Protein AF-A0A947XLL6-F1 (afdb_monomer)

Mean predicted aligned error: 9.4 Å

Secondary structure (DSSP, 8-state):
--TTHHHHHHHHHHHHHHHHHHHHHH-SSHHHHHHHHHHHHHHHHHHHHTTSS-HHHHHHHHHHHHHHHHHHHHHHHTTPPPSSHHHHHHHHHHHHHHHHTT-

pLDDT: mean 80.97, std 14.34, range [42.78, 95.44]

Solvent-accessible surface area (backbone atoms only — not comparable to full-atom values): 5557 Å² total; per-residue (Å²): 130,84,78,56,59,69,56,49,52,51,49,53,48,55,51,51,43,52,47,29,42,48,49,13,42,57,44,90,47,65,71,50,19,51,53,25,35,52,51,39,43,50,53,43,51,52,34,42,77,68,66,74,41,51,71,71,53,42,53,53,54,45,51,50,36,51,50,36,32,52,55,34,47,53,30,55,76,69,68,46,59,42,92,43,74,66,43,42,48,57,47,53,52,53,53,54,54,56,57,63,78,75,110

Foldseek 3Di:
DDPVVLVVVVVVLVVLLVVLLVQLLQPLDLVSVVVSLVVSLVSLVVCVVVVSDDPVVSVVSNVSSVVSNVVNVVCNVVVHFRPDPVSNVVVVVVVVVVVVVVD

Sequence (103 aa):
MSTNHPTIAMQCFMQGLANEIKDCRTASYDFAVEASVYNAIGQTVAALNLEAITGQQYDRLTAMAMNAASLRREELLLKHPAHSRAALQSYQQRQAAKKQVTA

Radius of gyration: 18.2 Å; Cα contacts (8 Å, |Δi|>4): 77; chains: 1; bounding box: 39×25×64 Å

Structure (mmCIF, N/CA/C/O backbone):
data_AF-A0A947XLL6-F1
#
_entry.id   AF-A0A947XLL6-F1
#
loop_
_atom_site.group_PDB
_atom_site.id
_atom_site.type_symbol
_atom_site.label_atom_id
_atom_site.label_alt_id
_atom_site.label_comp_id
_atom_site.label_asym_id
_atom_site.label_entity_id
_atom_site.label_seq_id
_atom_site.pdbx_PDB_ins_code
_atom_site.Cartn_x
_atom_site.Cartn_y
_atom_site.Cartn_z
_atom_site.occupancy
_atom_site.B_iso_or_equiv
_atom_site.auth_seq_id
_atom_site.auth_comp_id
_atom_site.auth_asym_id
_atom_site.auth_atom_id
_atom_site.pdbx_PDB_model_num
ATOM 1 N N . MET A 1 1 ? -12.090 17.787 28.184 1.00 42.78 1 MET A N 1
ATOM 2 C CA . MET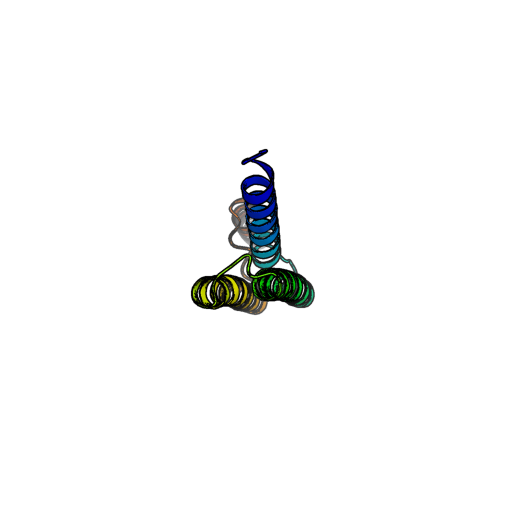 A 1 1 ? -11.567 16.503 27.668 1.00 42.78 1 MET A CA 1
ATOM 3 C C . MET A 1 1 ? -11.027 16.743 26.266 1.00 42.78 1 MET A C 1
ATOM 5 O O . MET A 1 1 ? -11.717 17.380 25.484 1.00 42.78 1 MET A O 1
ATOM 9 N N . SER A 1 2 ? -9.779 16.347 25.995 1.00 46.41 2 SER A N 1
ATOM 10 C CA . SER A 1 2 ? -9.063 16.615 24.736 1.00 46.41 2 SER A CA 1
ATOM 11 C C . SER A 1 2 ? -9.700 15.842 23.574 1.00 46.41 2 SER A C 1
ATOM 13 O O . SER A 1 2 ? -9.450 14.655 23.396 1.00 46.41 2 SER A O 1
ATOM 15 N N . THR A 1 3 ? -10.533 16.516 22.784 1.00 54.03 3 THR A N 1
ATOM 16 C CA . THR A 1 3 ? -11.199 15.986 21.578 1.00 54.03 3 THR A CA 1
ATOM 17 C C . THR A 1 3 ? -10.248 15.771 20.394 1.00 54.03 3 THR A C 1
ATOM 19 O O . THR A 1 3 ? -10.676 15.324 19.336 1.00 54.03 3 THR A O 1
ATOM 22 N N . ASN A 1 4 ? -8.955 16.075 20.548 1.00 59.62 4 ASN A N 1
ATOM 23 C CA . ASN A 1 4 ? -8.005 16.089 19.435 1.00 59.62 4 ASN A CA 1
ATOM 24 C C . ASN A 1 4 ? -7.249 14.766 19.260 1.00 59.62 4 ASN A C 1
ATOM 26 O O . ASN A 1 4 ? -6.862 14.436 18.145 1.00 59.62 4 ASN A O 1
ATOM 30 N N . HIS A 1 5 ? -7.040 13.984 20.322 1.00 60.25 5 HIS A N 1
ATOM 31 C CA . HIS A 1 5 ? -6.181 12.794 20.243 1.00 60.25 5 HIS A CA 1
ATOM 32 C C . HIS A 1 5 ? -6.722 11.657 19.356 1.00 60.25 5 HIS A C 1
ATOM 34 O O . HIS A 1 5 ? -5.933 11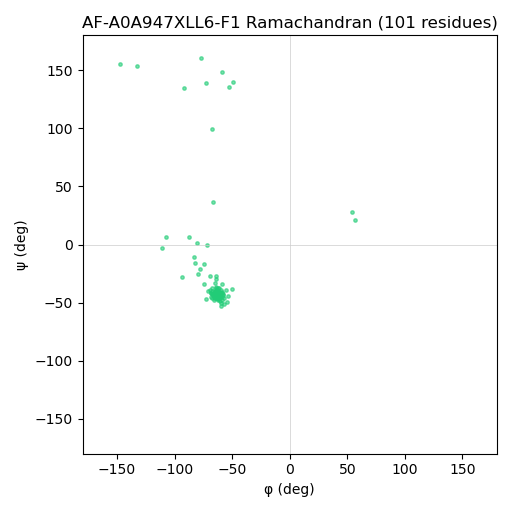.137 18.567 1.00 60.25 5 HIS A O 1
ATOM 40 N N . PRO A 1 6 ? -8.024 11.298 19.390 1.00 67.50 6 PRO A N 1
ATOM 41 C CA . PRO A 1 6 ? -8.563 10.257 18.508 1.00 67.50 6 PRO A CA 1
ATOM 42 C C . PRO A 1 6 ? -8.492 10.659 17.029 1.00 67.50 6 PRO A C 1
ATOM 44 O O . PRO A 1 6 ? -8.113 9.863 16.173 1.00 67.50 6 PRO A O 1
ATOM 47 N N . THR A 1 7 ? -8.781 11.929 16.735 1.00 73.62 7 THR A N 1
ATOM 48 C CA . THR A 1 7 ? -8.726 12.493 15.380 1.00 73.62 7 THR A CA 1
ATOM 49 C C . THR A 1 7 ? -7.300 12.513 14.831 1.00 73.62 7 THR A C 1
ATOM 51 O O . THR A 1 7 ? -7.084 12.148 13.677 1.00 73.62 7 THR A O 1
ATOM 54 N N . ILE A 1 8 ? -6.318 12.888 15.660 1.00 75.56 8 ILE A N 1
ATOM 55 C CA . ILE A 1 8 ? -4.897 12.882 15.284 1.00 75.56 8 ILE A CA 1
ATOM 56 C C . ILE A 1 8 ? -4.419 11.451 15.015 1.00 75.56 8 ILE A C 1
ATOM 58 O O . ILE A 1 8 ? -3.790 11.209 13.990 1.00 75.56 8 ILE A O 1
ATOM 62 N N . ALA A 1 9 ? -4.753 10.490 15.883 1.00 75.81 9 ALA A N 1
ATOM 63 C CA . ALA A 1 9 ? -4.368 9.091 15.692 1.00 75.81 9 ALA A CA 1
ATOM 64 C C . ALA A 1 9 ? -4.940 8.512 14.387 1.00 75.81 9 ALA A C 1
ATOM 66 O O . ALA A 1 9 ? -4.214 7.877 13.621 1.00 75.81 9 ALA A O 1
ATOM 67 N N . MET A 1 10 ? -6.210 8.804 14.087 1.00 79.81 10 MET A N 1
ATOM 68 C CA . MET A 1 10 ? -6.847 8.393 12.835 1.00 79.81 10 MET A CA 1
ATOM 69 C C . MET A 1 10 ? -6.199 9.052 11.610 1.00 79.81 10 MET A C 1
ATOM 71 O O . MET A 1 10 ? -5.970 8.389 10.600 1.00 79.81 10 MET A O 1
ATOM 75 N N . GLN A 1 11 ? -5.849 10.340 11.683 1.00 83.88 11 GLN A N 1
ATOM 76 C CA . GLN A 1 11 ? -5.112 11.013 10.608 1.00 83.88 11 GLN A CA 1
ATOM 77 C C . GLN A 1 11 ? -3.728 10.398 10.384 1.00 83.88 11 GLN A C 1
ATOM 79 O O . GLN A 1 11 ? -3.354 10.160 9.237 1.00 83.88 11 GLN A O 1
ATOM 84 N N . CYS A 1 12 ? -2.983 10.099 11.451 1.00 85.06 12 CYS A N 1
ATOM 85 C CA . CYS A 1 12 ? -1.686 9.432 11.353 1.00 85.06 12 CYS A CA 1
ATOM 86 C C . CYS A 1 12 ? -1.810 8.041 10.719 1.00 85.06 12 CYS A C 1
ATOM 88 O O . CYS A 1 12 ? -1.010 7.707 9.848 1.00 85.06 12 CYS A O 1
ATOM 90 N N . PHE A 1 13 ? -2.832 7.266 11.095 1.00 86.69 13 PHE A N 1
ATOM 91 C CA . PHE A 1 13 ? -3.141 5.979 10.468 1.00 86.69 13 PHE A CA 1
ATOM 92 C C . PHE A 1 13 ? -3.428 6.131 8.969 1.00 86.69 13 PHE A C 1
ATOM 94 O O . PHE A 1 13 ? -2.770 5.493 8.150 1.00 86.69 13 PHE A O 1
ATOM 101 N N . MET A 1 14 ? -4.354 7.018 8.593 1.00 87.62 14 MET A N 1
ATOM 102 C CA . MET A 1 14 ? -4.716 7.232 7.188 1.00 87.62 14 MET A CA 1
ATOM 103 C C . MET A 1 14 ? -3.524 7.717 6.355 1.00 87.62 14 MET A C 1
ATOM 105 O O . MET A 1 14 ? -3.361 7.298 5.210 1.00 87.62 14 MET A O 1
ATOM 109 N N . GLN A 1 15 ? -2.667 8.569 6.925 1.00 90.25 15 GLN A N 1
ATOM 110 C CA . GLN A 1 15 ? -1.449 9.035 6.266 1.00 90.25 15 GLN A CA 1
ATOM 111 C C . GLN A 1 15 ? -0.415 7.913 6.105 1.00 90.25 15 GLN A C 1
ATOM 113 O O . GLN A 1 15 ? 0.204 7.809 5.046 1.00 90.25 15 GLN A O 1
ATOM 118 N N . GLY A 1 16 ? -0.232 7.076 7.129 1.00 89.19 16 GLY A N 1
ATOM 119 C CA . GLY A 1 16 ? 0.645 5.905 7.073 1.00 89.19 16 GLY A CA 1
ATOM 120 C C . GLY A 1 16 ? 0.197 4.924 5.993 1.00 89.19 16 GLY A C 1
ATOM 121 O O . GLY A 1 16 ? 0.984 4.563 5.121 1.00 89.19 16 GLY A O 1
ATOM 122 N N . LEU A 1 17 ? -1.096 4.602 5.966 1.00 90.19 17 LEU A N 1
ATOM 123 C CA . LEU A 1 17 ? -1.685 3.726 4.959 1.00 90.19 17 LEU A CA 1
ATOM 124 C C . LEU A 1 17 ? -1.547 4.296 3.538 1.00 90.19 17 LEU A C 1
ATOM 126 O O . LEU A 1 17 ? -1.206 3.572 2.605 1.00 90.19 17 LEU A O 1
ATOM 130 N N . ALA A 1 18 ? -1.758 5.604 3.365 1.00 89.94 18 ALA A N 1
ATOM 131 C CA . ALA A 1 18 ? -1.551 6.269 2.080 1.00 89.94 18 ALA A CA 1
ATOM 132 C C . ALA A 1 18 ? -0.088 6.192 1.609 1.00 89.94 18 ALA A C 1
ATOM 134 O O . ALA A 1 18 ? 0.161 6.020 0.413 1.00 89.94 18 ALA A O 1
ATOM 135 N N . ASN A 1 19 ? 0.874 6.296 2.531 1.00 90.94 19 ASN A N 1
ATOM 136 C CA . ASN A 1 19 ? 2.294 6.151 2.217 1.00 90.94 19 ASN A CA 1
ATOM 137 C C . ASN A 1 19 ? 2.629 4.715 1.795 1.00 90.94 19 ASN A C 1
ATOM 139 O O . ASN A 1 19 ? 3.235 4.541 0.745 1.00 90.94 19 ASN A O 1
ATOM 143 N N . GLU A 1 20 ? 2.152 3.700 2.519 1.00 91.62 20 GLU A N 1
ATOM 144 C CA . GLU A 1 20 ? 2.361 2.289 2.147 1.00 91.62 20 GLU A CA 1
ATOM 145 C C . GLU A 1 20 ? 1.766 1.968 0.768 1.00 91.62 20 GLU A C 1
ATOM 147 O O . GLU A 1 20 ? 2.402 1.321 -0.064 1.00 91.62 20 GLU A O 1
ATOM 152 N N . ILE A 1 21 ? 0.567 2.479 0.467 1.00 89.38 21 ILE A N 1
ATOM 153 C CA . ILE A 1 21 ? -0.062 2.314 -0.853 1.00 89.38 21 ILE A CA 1
ATOM 154 C C . ILE A 1 21 ? 0.763 3.012 -1.944 1.00 89.38 21 ILE A C 1
ATOM 156 O O . ILE A 1 21 ? 0.932 2.479 -3.044 1.00 89.38 21 ILE A O 1
ATOM 160 N N . LYS A 1 22 ? 1.300 4.203 -1.670 1.00 88.81 22 LYS A N 1
ATOM 161 C CA . LYS A 1 22 ? 2.168 4.924 -2.608 1.00 88.81 22 LYS A CA 1
ATOM 162 C C . LYS A 1 22 ? 3.483 4.177 -2.850 1.00 88.81 22 LYS A C 1
ATOM 164 O O . LYS A 1 22 ? 3.910 4.061 -4.002 1.00 88.81 22 LYS A O 1
ATOM 169 N N . ASP A 1 23 ? 4.106 3.662 -1.800 1.00 88.81 23 ASP A N 1
ATOM 170 C CA . ASP A 1 23 ? 5.349 2.897 -1.886 1.00 88.81 23 ASP A CA 1
ATOM 171 C C . ASP A 1 23 ? 5.111 1.600 -2.666 1.00 88.81 23 ASP A C 1
ATOM 173 O O . ASP A 1 23 ? 5.825 1.318 -3.630 1.00 88.81 23 ASP A O 1
ATOM 177 N N . CYS A 1 24 ? 3.993 0.918 -2.401 1.00 90.38 24 CYS A N 1
ATOM 178 C CA . CYS A 1 24 ? 3.514 -0.213 -3.189 1.00 90.38 24 CYS A CA 1
ATOM 179 C C . CYS A 1 24 ? 3.398 0.126 -4.686 1.00 90.38 24 CYS A C 1
ATOM 181 O O . CYS A 1 24 ? 3.829 -0.655 -5.529 1.00 90.38 24 CYS A O 1
ATOM 183 N N . ARG A 1 25 ? 2.849 1.294 -5.053 1.00 86.88 25 ARG A N 1
ATOM 184 C CA . ARG A 1 25 ? 2.689 1.724 -6.461 1.00 86.88 25 ARG A CA 1
ATOM 185 C C . ARG A 1 25 ? 3.982 2.166 -7.138 1.00 86.88 25 ARG A C 1
ATOM 187 O O . ARG A 1 25 ? 4.019 2.271 -8.363 1.00 86.88 25 ARG A O 1
ATOM 194 N N . THR A 1 26 ? 5.025 2.460 -6.373 1.00 86.06 26 THR A N 1
ATOM 195 C CA . THR A 1 26 ? 6.310 2.942 -6.902 1.00 86.06 26 THR A CA 1
ATOM 196 C C . THR A 1 26 ? 7.437 1.925 -6.755 1.00 86.06 26 THR A C 1
ATOM 198 O O . THR A 1 26 ? 8.526 2.149 -7.281 1.00 86.06 26 THR A O 1
ATOM 201 N N . ALA A 1 27 ? 7.159 0.782 -6.124 1.00 87.69 27 ALA A N 1
ATOM 202 C CA . ALA A 1 27 ? 8.095 -0.307 -5.913 1.00 87.69 27 ALA A CA 1
ATOM 203 C C . ALA A 1 27 ? 8.765 -0.769 -7.217 1.00 87.69 27 ALA A C 1
ATOM 205 O O . ALA A 1 27 ? 8.125 -0.950 -8.257 1.00 87.69 27 ALA A O 1
ATOM 206 N N . SER A 1 28 ? 10.077 -0.982 -7.161 1.00 85.12 28 SER A N 1
ATOM 207 C CA . SER A 1 28 ? 10.885 -1.383 -8.321 1.00 85.12 28 SER A CA 1
ATOM 208 C C . SER A 1 28 ? 10.849 -2.885 -8.612 1.00 85.12 28 SER A C 1
ATOM 210 O O . SER A 1 28 ? 11.253 -3.288 -9.700 1.00 85.12 28 SER A O 1
ATOM 212 N N . TYR A 1 29 ? 10.388 -3.700 -7.659 1.00 85.88 29 TYR A N 1
ATOM 213 C CA . TYR A 1 29 ? 10.435 -5.163 -7.710 1.00 85.88 29 TYR A CA 1
ATOM 214 C C . TYR A 1 29 ? 9.225 -5.773 -6.998 1.00 85.88 29 TYR A C 1
ATOM 216 O O . TYR A 1 29 ? 8.696 -5.164 -6.066 1.00 85.88 29 TYR A O 1
ATOM 224 N N . ASP A 1 30 ? 8.848 -6.997 -7.375 1.00 85.06 30 ASP A N 1
ATOM 225 C CA . ASP A 1 30 ? 7.657 -7.667 -6.836 1.00 85.06 30 ASP A CA 1
ATOM 226 C C . ASP A 1 30 ? 7.725 -7.881 -5.321 1.00 85.06 30 ASP A C 1
ATOM 228 O O . ASP A 1 30 ? 6.745 -7.610 -4.633 1.00 85.06 30 ASP A O 1
ATOM 232 N N . PHE A 1 31 ? 8.886 -8.262 -4.771 1.00 88.50 31 PHE A N 1
ATOM 233 C CA . PHE A 1 31 ? 9.046 -8.462 -3.321 1.00 88.50 31 PHE A CA 1
ATOM 234 C C . PHE A 1 31 ? 8.735 -7.191 -2.509 1.00 88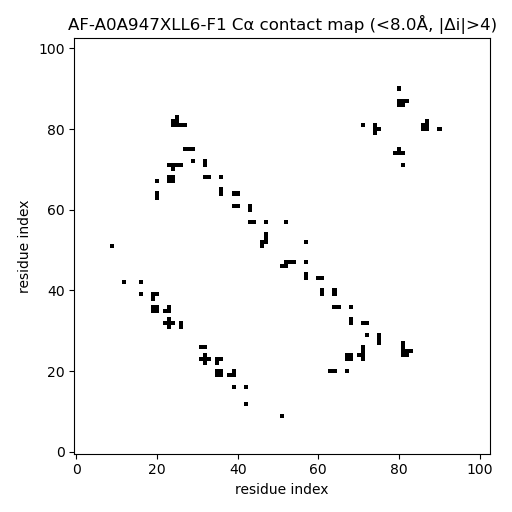.50 31 PHE A C 1
ATOM 236 O O . PHE A 1 31 ? 8.204 -7.269 -1.404 1.00 88.50 31 PHE A O 1
ATOM 243 N N . ALA A 1 32 ? 9.046 -6.012 -3.060 1.00 88.31 32 ALA A N 1
ATOM 244 C CA . ALA A 1 32 ? 8.771 -4.737 -2.408 1.00 88.31 32 ALA A CA 1
ATOM 245 C C . ALA A 1 32 ? 7.276 -4.388 -2.477 1.00 88.31 32 ALA A C 1
ATOM 247 O O . ALA A 1 32 ? 6.734 -3.850 -1.517 1.00 88.31 32 ALA A O 1
ATOM 248 N N . VAL A 1 33 ? 6.594 -4.765 -3.567 1.00 91.25 33 VAL A N 1
ATOM 249 C CA . VAL A 1 33 ? 5.127 -4.686 -3.659 1.00 91.25 33 VAL A CA 1
ATOM 250 C C . VAL A 1 33 ? 4.482 -5.558 -2.580 1.00 91.25 33 VAL A C 1
ATOM 252 O O . VAL A 1 33 ? 3.554 -5.112 -1.908 1.00 91.25 33 VAL A O 1
ATOM 255 N N . GLU A 1 34 ? 4.979 -6.787 -2.391 1.00 91.75 34 GLU A N 1
ATOM 256 C CA . GLU A 1 34 ? 4.457 -7.698 -1.364 1.00 91.75 34 GLU A CA 1
ATOM 257 C C . GLU A 1 34 ? 4.640 -7.122 0.042 1.00 91.75 34 GLU A C 1
ATOM 259 O O . GLU A 1 34 ? 3.690 -7.080 0.819 1.00 91.75 34 GLU A O 1
ATOM 264 N N . ALA A 1 35 ? 5.838 -6.631 0.363 1.00 92.44 35 ALA A N 1
ATOM 265 C CA . ALA A 1 35 ? 6.123 -6.071 1.680 1.00 92.44 35 ALA A CA 1
ATOM 266 C C . ALA A 1 35 ? 5.191 -4.893 2.021 1.00 92.44 35 ALA A C 1
ATOM 268 O O . ALA A 1 35 ? 4.574 -4.888 3.087 1.00 92.44 35 ALA A O 1
ATOM 269 N N . SER A 1 36 ? 5.026 -3.935 1.101 1.00 92.19 36 SER A N 1
ATOM 270 C CA . SER A 1 36 ? 4.155 -2.774 1.324 1.00 92.19 36 SER A CA 1
ATOM 271 C C . SER A 1 36 ? 2.681 -3.159 1.464 1.00 92.19 36 SER A C 1
ATOM 273 O O . SER A 1 36 ? 1.986 -2.630 2.332 1.00 92.19 36 SER A O 1
ATOM 275 N N . VAL A 1 37 ? 2.178 -4.107 0.659 1.00 93.75 37 VAL A N 1
ATOM 276 C CA . VAL A 1 37 ? 0.772 -4.529 0.778 1.00 93.75 37 VAL A CA 1
ATOM 277 C C . VAL A 1 37 ? 0.519 -5.291 2.081 1.00 93.75 37 VAL A C 1
ATOM 279 O O . VAL A 1 37 ? -0.497 -5.052 2.731 1.00 93.75 37 VAL A O 1
ATOM 282 N N . TYR A 1 38 ? 1.454 -6.144 2.519 1.00 93.38 38 TYR A N 1
ATOM 283 C CA . TYR A 1 38 ? 1.342 -6.839 3.804 1.00 93.38 38 TYR A CA 1
ATOM 284 C C . TYR A 1 38 ? 1.349 -5.863 4.982 1.00 93.38 38 TYR A C 1
ATOM 286 O O . TYR A 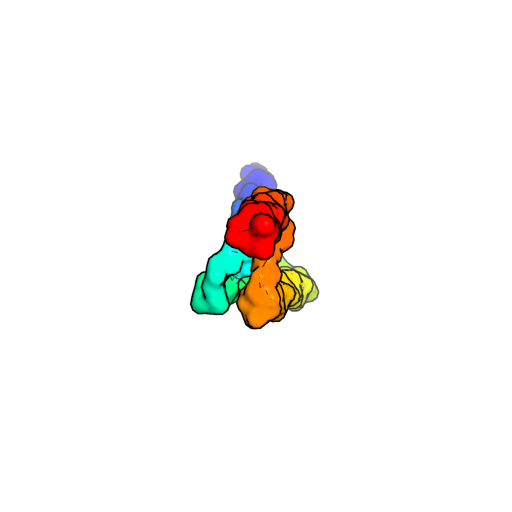1 38 ? 0.526 -6.005 5.888 1.00 93.38 38 TYR A O 1
ATOM 294 N N . ASN A 1 39 ? 2.208 -4.841 4.949 1.00 93.81 39 ASN A N 1
ATOM 295 C CA . ASN A 1 39 ? 2.226 -3.796 5.972 1.00 93.81 39 ASN A CA 1
ATOM 296 C C . ASN A 1 39 ? 0.905 -3.016 6.008 1.00 93.81 39 ASN A C 1
ATOM 298 O O . ASN A 1 39 ? 0.320 -2.848 7.080 1.00 93.81 39 ASN A O 1
ATOM 302 N N . ALA A 1 40 ? 0.396 -2.592 4.847 1.00 94.00 40 ALA A N 1
ATOM 303 C CA . ALA A 1 40 ? -0.877 -1.882 4.731 1.00 94.00 40 ALA A CA 1
ATOM 304 C C . ALA A 1 40 ? -2.057 -2.707 5.280 1.00 94.00 40 ALA A C 1
ATOM 306 O O . ALA A 1 40 ? -2.878 -2.202 6.054 1.00 94.00 40 ALA A 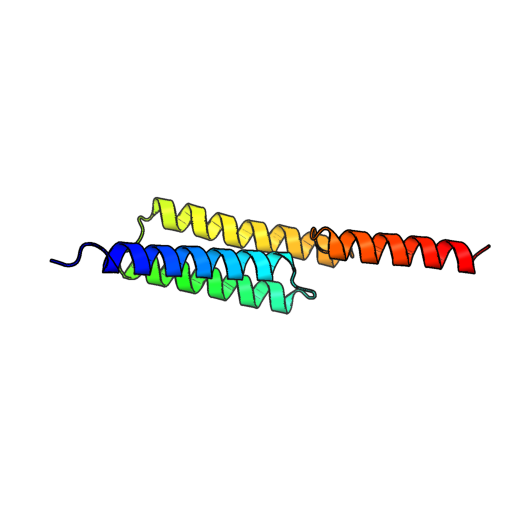O 1
ATOM 307 N N . ILE A 1 41 ? -2.128 -3.993 4.926 1.00 94.81 41 ILE A N 1
ATOM 308 C CA . ILE A 1 41 ? -3.168 -4.903 5.422 1.00 94.81 41 ILE A CA 1
ATOM 309 C C . ILE A 1 41 ? -3.017 -5.116 6.929 1.00 94.81 41 ILE A C 1
ATOM 311 O O . ILE A 1 41 ? -4.006 -5.009 7.649 1.00 94.81 41 ILE A O 1
ATOM 315 N N . GLY A 1 42 ? -1.799 -5.343 7.431 1.00 94.62 42 GLY A N 1
ATOM 316 C CA . GLY A 1 42 ? -1.533 -5.509 8.861 1.00 94.62 42 GLY A CA 1
ATOM 317 C C . GLY A 1 42 ? -1.982 -4.303 9.693 1.00 94.62 42 GLY A C 1
ATOM 318 O O . GLY A 1 42 ? -2.650 -4.473 10.713 1.00 94.62 42 GLY A O 1
ATOM 319 N N . GLN A 1 43 ? -1.703 -3.081 9.224 1.00 92.44 43 GLN A N 1
ATOM 320 C CA . GLN A 1 43 ? -2.185 -1.848 9.860 1.00 92.44 43 GLN A CA 1
ATOM 321 C C . GLN A 1 43 ? -3.717 -1.749 9.835 1.00 92.44 43 GLN A C 1
ATOM 323 O O . GLN A 1 43 ? -4.328 -1.358 10.828 1.00 92.44 43 GLN A O 1
ATOM 328 N N . THR A 1 44 ? -4.348 -2.139 8.726 1.00 94.00 44 THR A N 1
ATOM 329 C CA . THR A 1 44 ? -5.813 -2.113 8.578 1.00 94.00 44 THR A CA 1
ATOM 330 C C . THR A 1 44 ? -6.490 -3.144 9.493 1.00 94.00 44 THR A C 1
ATOM 332 O O . THR A 1 44 ? -7.496 -2.834 10.128 1.00 94.00 44 THR A O 1
ATOM 335 N N . VAL A 1 45 ? -5.915 -4.346 9.633 1.00 95.44 45 VAL A N 1
ATOM 336 C CA . VAL A 1 45 ? -6.371 -5.377 10.585 1.00 95.44 45 VAL A C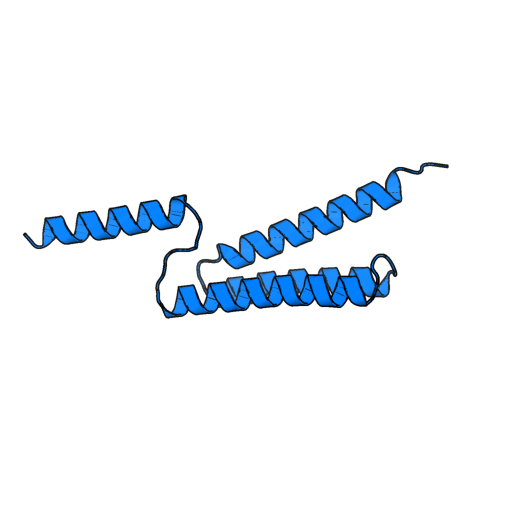A 1
ATOM 337 C C . VAL A 1 45 ? -6.222 -4.890 12.026 1.00 95.44 45 VAL A C 1
ATOM 339 O O . VAL A 1 45 ? -7.149 -5.034 12.819 1.00 95.44 45 VAL A O 1
ATOM 342 N N . ALA A 1 46 ? -5.086 -4.278 12.373 1.00 91.19 46 ALA A N 1
ATOM 343 C CA . ALA A 1 46 ? -4.883 -3.714 13.704 1.00 91.19 46 ALA A CA 1
ATOM 344 C C . ALA A 1 46 ? -5.916 -2.617 14.019 1.00 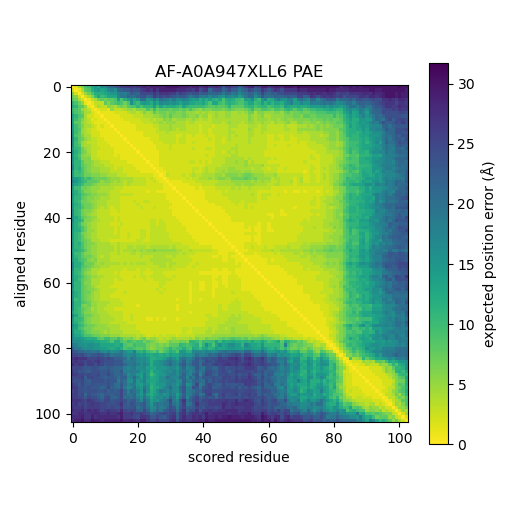91.19 46 ALA A C 1
ATOM 346 O O . ALA A 1 46 ? -6.487 -2.612 15.106 1.00 91.19 46 ALA A O 1
ATOM 347 N N . ALA A 1 47 ? -6.209 -1.736 13.058 1.00 90.56 47 ALA A N 1
ATOM 348 C CA . ALA A 1 47 ? -7.230 -0.702 13.210 1.00 90.56 47 ALA A CA 1
ATOM 349 C C . ALA A 1 47 ? -8.640 -1.287 13.404 1.00 90.56 47 ALA A C 1
ATOM 351 O O . ALA A 1 47 ? -9.403 -0.766 14.217 1.00 90.56 47 ALA A O 1
ATOM 352 N N . LEU A 1 48 ? -8.981 -2.374 12.702 1.00 93.00 48 LEU A N 1
ATOM 353 C CA . LEU A 1 48 ? -10.252 -3.079 12.891 1.00 93.00 48 LEU A CA 1
ATOM 354 C C . LEU A 1 48 ? -10.342 -3.710 14.289 1.00 93.00 48 LEU A C 1
ATOM 356 O O . LEU A 1 48 ? -11.348 -3.540 14.968 1.00 93.00 48 LEU A O 1
ATOM 360 N N . ASN A 1 49 ? -9.282 -4.392 14.736 1.00 91.19 49 ASN A N 1
ATOM 361 C CA . ASN A 1 49 ? -9.232 -5.047 16.051 1.00 91.19 49 ASN A CA 1
ATOM 362 C C . ASN A 1 49 ? -9.306 -4.058 17.222 1.00 91.19 49 ASN A C 1
ATOM 364 O O . ASN A 1 49 ? -9.740 -4.423 18.309 1.00 91.19 49 ASN A O 1
ATOM 368 N N . LEU A 1 50 ? -8.865 -2.818 17.007 1.00 89.38 50 LEU A N 1
ATOM 369 C CA . LEU A 1 50 ? -8.978 -1.724 17.972 1.00 89.38 50 LEU A CA 1
ATOM 370 C C . LEU A 1 50 ? -10.309 -0.964 17.860 1.00 89.38 50 LEU A C 1
ATOM 372 O O . LEU A 1 50 ? -10.456 0.078 18.495 1.00 89.38 50 LEU A O 1
ATOM 376 N N . GLU A 1 51 ? -11.242 -1.437 17.026 1.00 87.94 51 GLU A N 1
ATOM 377 C CA . GLU A 1 51 ? -12.535 -0.795 16.744 1.00 87.94 51 GLU A CA 1
ATOM 378 C C . GLU A 1 51 ? -12.403 0.654 16.230 1.00 87.94 51 GLU A C 1
ATOM 380 O O . GLU A 1 51 ? -13.341 1.448 16.285 1.00 87.94 51 GLU A O 1
ATOM 385 N N . ALA A 1 52 ? -11.234 1.012 15.689 1.00 86.38 52 ALA A N 1
ATOM 386 C CA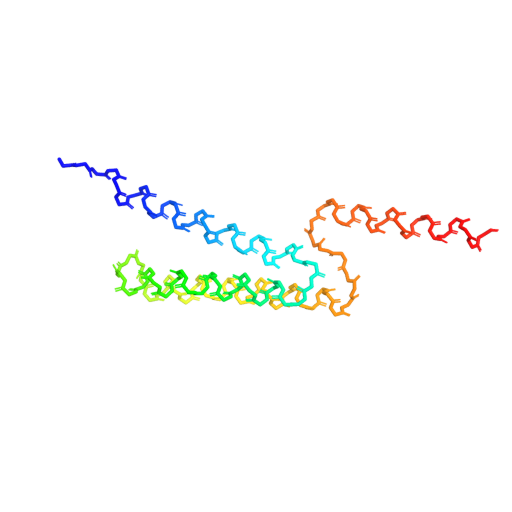 . ALA A 1 52 ? -10.962 2.344 15.154 1.00 86.38 52 ALA A CA 1
ATOM 387 C C . ALA A 1 52 ? -11.590 2.555 13.765 1.00 86.38 52 ALA A C 1
ATOM 389 O O . ALA A 1 52 ? -11.805 3.692 13.340 1.00 86.38 52 ALA A O 1
ATOM 390 N N . ILE A 1 53 ? -11.884 1.463 13.054 1.00 88.62 53 ILE A N 1
ATOM 391 C CA . ILE A 1 53 ? -12.581 1.452 11.768 1.00 88.62 53 ILE A CA 1
ATOM 392 C C . ILE A 1 53 ? -13.693 0.400 11.768 1.00 88.62 53 ILE A C 1
ATOM 394 O O . ILE A 1 53 ? -13.629 -0.611 12.461 1.00 88.62 53 ILE A O 1
ATOM 398 N N . THR A 1 54 ? -14.712 0.626 10.946 1.00 92.44 54 THR A N 1
ATOM 399 C CA . THR A 1 54 ? -15.801 -0.331 10.706 1.00 92.44 54 THR A CA 1
ATOM 400 C C . THR A 1 54 ? -15.361 -1.454 9.762 1.00 92.44 54 THR A C 1
ATOM 402 O O . THR A 1 54 ? -14.446 -1.273 8.957 1.00 92.44 54 THR A O 1
ATOM 405 N N . GLY A 1 55 ? -16.076 -2.585 9.765 1.00 93.25 55 GLY A N 1
ATOM 406 C CA . GLY A 1 55 ? -15.841 -3.669 8.798 1.00 93.25 55 GLY A CA 1
ATOM 407 C C . GLY A 1 55 ? -15.924 -3.203 7.336 1.00 93.25 55 GLY A C 1
ATOM 408 O O . GLY A 1 55 ? -15.069 -3.534 6.524 1.00 93.25 55 GLY A O 1
ATOM 409 N N . GLN A 1 56 ? -16.867 -2.313 7.010 1.00 95.31 56 GLN A N 1
ATOM 410 C CA . GLN A 1 56 ? -16.967 -1.748 5.660 1.00 95.31 56 GLN A CA 1
ATOM 411 C C . GLN A 1 56 ? -15.741 -0.899 5.280 1.00 95.31 56 GLN A C 1
ATOM 413 O O . GLN A 1 56 ? -15.318 -0.889 4.122 1.00 95.31 56 GLN A O 1
ATOM 418 N N . GLN A 1 57 ? -15.176 -0.150 6.233 1.00 92.31 57 GLN A N 1
ATOM 419 C CA . GLN A 1 57 ? -13.933 0.589 6.007 1.00 92.31 57 GLN A CA 1
ATOM 420 C C . GLN A 1 57 ? -12.756 -0.370 5.829 1.00 92.31 57 GLN A C 1
ATOM 422 O O . GLN A 1 57 ? -11.969 -0.167 4.909 1.00 92.31 57 GLN A O 1
ATOM 427 N N . TYR A 1 58 ? -12.672 -1.424 6.641 1.00 94.62 58 TYR A N 1
ATOM 428 C CA . TYR A 1 58 ? -11.668 -2.476 6.492 1.00 94.62 58 TYR A CA 1
ATOM 429 C C . TYR A 1 58 ? -11.679 -3.082 5.080 1.00 94.62 58 TYR A C 1
ATOM 431 O O . TYR A 1 58 ? -10.635 -3.112 4.426 1.00 94.62 58 TYR A O 1
ATOM 439 N N . ASP A 1 59 ? -12.851 -3.472 4.570 1.00 95.31 59 ASP A N 1
ATOM 440 C CA . ASP A 1 59 ? -12.981 -4.067 3.235 1.00 95.31 59 ASP A CA 1
ATOM 441 C C . ASP A 1 59 ? -12.508 -3.104 2.140 1.00 95.31 59 ASP A C 1
ATOM 443 O O . ASP A 1 59 ? -11.745 -3.475 1.247 1.00 95.31 59 ASP A O 1
ATOM 447 N N . ARG A 1 60 ? -12.920 -1.832 2.224 1.00 93.94 60 ARG A N 1
ATOM 448 C CA . ARG A 1 60 ? -12.541 -0.795 1.250 1.00 93.94 60 ARG A CA 1
ATOM 449 C C . ARG A 1 60 ? -11.041 -0.515 1.253 1.00 93.94 60 ARG A C 1
ATOM 451 O O . ARG A 1 60 ? -10.447 -0.390 0.183 1.00 93.94 60 ARG A O 1
ATOM 458 N N . LEU A 1 61 ? -10.437 -0.391 2.433 1.00 93.44 61 LEU A N 1
ATOM 459 C CA . LEU A 1 61 ? -9.008 -0.110 2.584 1.00 93.44 61 LEU A CA 1
ATOM 460 C C . LEU A 1 61 ? -8.158 -1.304 2.132 1.00 93.44 61 LEU A C 1
ATOM 462 O O . LEU A 1 61 ? -7.198 -1.124 1.382 1.00 93.44 61 LEU A O 1
ATOM 466 N N . THR A 1 62 ? -8.567 -2.522 2.487 1.00 95.12 62 THR A N 1
ATOM 467 C CA . THR A 1 62 ? -7.916 -3.759 2.034 1.00 95.12 62 THR A CA 1
ATOM 468 C C . THR A 1 62 ? -8.007 -3.902 0.515 1.00 95.12 62 THR A C 1
ATOM 470 O O . THR A 1 62 ? -6.994 -4.140 -0.142 1.00 95.12 62 THR A O 1
ATOM 473 N N . ALA A 1 63 ? -9.185 -3.674 -0.076 1.00 93.75 63 ALA A N 1
ATOM 474 C CA . ALA A 1 63 ? -9.356 -3.689 -1.527 1.00 93.75 63 ALA A CA 1
ATOM 475 C C . ALA A 1 63 ? -8.470 -2.644 -2.223 1.00 93.75 63 ALA A C 1
ATOM 477 O O . ALA A 1 63 ? -7.878 -2.926 -3.263 1.00 93.75 63 ALA A O 1
ATOM 478 N N . MET A 1 64 ? -8.329 -1.449 -1.643 1.00 92.44 64 MET A N 1
ATOM 479 C CA . MET A 1 64 ? -7.455 -0.405 -2.182 1.00 92.44 64 MET A CA 1
ATOM 480 C C . MET A 1 64 ? -5.984 -0.841 -2.204 1.00 92.44 64 MET A C 1
ATOM 482 O O . MET A 1 64 ? -5.321 -0.682 -3.231 1.00 92.44 64 MET A O 1
ATOM 486 N N . ALA A 1 65 ? -5.488 -1.427 -1.110 1.00 93.69 65 ALA A N 1
ATOM 487 C CA . ALA A 1 65 ? -4.120 -1.935 -1.022 1.00 93.69 65 ALA A CA 1
ATOM 488 C C . ALA A 1 65 ? -3.872 -3.085 -2.017 1.00 93.69 65 ALA A C 1
ATOM 490 O O . ALA A 1 65 ? -2.885 -3.072 -2.755 1.00 93.69 65 ALA A O 1
ATOM 491 N N . MET A 1 66 ? -4.806 -4.035 -2.109 1.00 93.12 66 MET A N 1
ATOM 492 C CA . MET A 1 66 ? -4.712 -5.171 -3.033 1.00 93.12 66 MET A CA 1
ATOM 493 C C . MET A 1 66 ? -4.744 -4.731 -4.501 1.00 93.12 66 MET A C 1
ATOM 495 O O . MET A 1 66 ? -3.943 -5.208 -5.305 1.00 93.12 66 MET A O 1
ATOM 499 N N . ASN A 1 67 ? -5.603 -3.771 -4.853 1.00 92.88 67 ASN A N 1
ATOM 500 C CA . ASN A 1 67 ? -5.654 -3.212 -6.204 1.00 92.88 67 ASN A CA 1
ATOM 501 C C . ASN A 1 67 ? -4.350 -2.492 -6.564 1.00 92.88 67 ASN A C 1
ATOM 503 O O . ASN A 1 67 ? -3.842 -2.644 -7.675 1.00 92.88 67 ASN A O 1
ATOM 507 N N . ALA A 1 68 ? -3.778 -1.734 -5.625 1.00 90.19 68 ALA A N 1
ATOM 508 C CA . ALA A 1 68 ? -2.501 -1.065 -5.836 1.00 90.19 68 ALA A CA 1
ATOM 509 C C . ALA A 1 68 ? -1.364 -2.062 -6.111 1.00 90.19 68 ALA A C 1
ATOM 511 O O . ALA A 1 68 ? -0.564 -1.843 -7.029 1.00 90.19 68 ALA A O 1
ATOM 512 N N . ALA A 1 69 ? -1.335 -3.168 -5.363 1.00 92.69 69 ALA A N 1
ATOM 513 C CA . ALA A 1 69 ? -0.381 -4.251 -5.555 1.00 92.69 69 ALA A CA 1
ATOM 514 C C . ALA A 1 69 ? -0.572 -4.978 -6.892 1.00 92.69 69 ALA A C 1
ATOM 516 O O . ALA A 1 69 ? 0.405 -5.150 -7.622 1.00 92.69 69 ALA A O 1
ATOM 517 N N . SER A 1 70 ? -1.810 -5.350 -7.248 1.00 90.00 70 SER A N 1
ATOM 518 C CA . SER A 1 70 ? -2.113 -6.026 -8.522 1.00 90.00 70 SER A CA 1
ATOM 519 C C . SER A 1 70 ? -1.643 -5.196 -9.710 1.00 90.00 70 SER A C 1
ATOM 521 O O . SER A 1 70 ? -0.845 -5.665 -10.519 1.00 90.00 70 SER A O 1
ATOM 523 N N . LEU A 1 71 ? -2.034 -3.918 -9.744 1.00 88.69 71 LEU A N 1
ATOM 524 C CA . LEU A 1 71 ? -1.635 -3.001 -10.809 1.00 88.69 71 LEU A CA 1
ATOM 525 C C . LEU A 1 71 ? -0.115 -2.868 -10.902 1.00 88.69 71 LEU A C 1
ATOM 527 O O . LEU A 1 71 ? 0.440 -2.812 -11.998 1.00 88.69 71 LEU A O 1
ATOM 531 N N . ARG A 1 72 ? 0.591 -2.800 -9.762 1.00 89.38 72 ARG A N 1
ATOM 532 C CA . ARG A 1 72 ? 2.045 -2.631 -9.814 1.00 89.38 72 ARG A CA 1
ATOM 533 C C . ARG A 1 72 ? 2.752 -3.892 -10.306 1.00 89.38 72 ARG A C 1
ATOM 535 O O . ARG A 1 72 ? 3.693 -3.777 -11.086 1.00 89.38 72 ARG A O 1
ATOM 542 N N . ARG A 1 73 ? 2.300 -5.073 -9.884 1.00 88.31 73 ARG A N 1
ATOM 543 C CA . ARG A 1 73 ? 2.831 -6.355 -10.371 1.00 88.31 73 ARG A CA 1
ATOM 544 C C . ARG A 1 73 ? 2.641 -6.493 -11.876 1.00 88.31 73 ARG A C 1
ATOM 546 O O . ARG A 1 73 ? 3.587 -6.826 -12.578 1.00 88.31 73 ARG A O 1
ATOM 553 N N . GLU A 1 74 ? 1.457 -6.164 -12.387 1.00 86.25 74 GLU A N 1
ATOM 554 C CA . GLU A 1 74 ? 1.188 -6.165 -13.830 1.00 86.25 74 GLU A CA 1
ATOM 555 C C . GLU A 1 74 ? 2.150 -5.241 -14.590 1.00 86.25 74 GLU A C 1
ATOM 557 O O . GLU A 1 74 ? 2.760 -5.648 -15.578 1.00 86.25 74 GLU A O 1
ATOM 562 N N . GLU A 1 75 ? 2.369 -4.018 -14.101 1.00 85.00 75 GLU A N 1
ATOM 563 C CA . GLU A 1 75 ? 3.343 -3.101 -14.699 1.00 85.00 75 GLU A CA 1
ATOM 564 C C . GLU A 1 75 ? 4.772 -3.652 -14.672 1.00 85.00 75 GLU A C 1
ATOM 566 O O . GLU A 1 75 ? 5.501 -3.500 -15.652 1.00 85.00 75 GLU A O 1
ATOM 571 N N . LEU A 1 76 ? 5.189 -4.276 -13.568 1.00 85.69 76 LEU A N 1
ATOM 572 C CA . LEU A 1 76 ? 6.520 -4.868 -13.432 1.00 85.69 76 LEU A CA 1
ATOM 573 C C . LEU A 1 76 ? 6.719 -6.028 -14.413 1.00 85.69 76 LEU A C 1
ATOM 575 O O . LEU A 1 76 ? 7.730 -6.055 -15.120 1.00 85.69 76 LEU A O 1
ATOM 579 N N . LEU A 1 77 ? 5.731 -6.921 -14.526 1.00 83.38 77 LEU A N 1
ATOM 580 C CA . LEU A 1 77 ? 5.721 -8.025 -15.490 1.00 83.38 77 LEU A CA 1
ATOM 581 C C . LEU A 1 77 ? 5.835 -7.515 -16.932 1.00 83.38 77 LEU A C 1
ATOM 583 O O . LEU A 1 77 ? 6.617 -8.038 -17.728 1.00 83.38 77 LEU A O 1
ATOM 587 N N . LEU A 1 78 ? 5.109 -6.444 -17.254 1.00 81.06 78 LEU A N 1
ATOM 588 C CA . LEU A 1 78 ? 5.119 -5.801 -18.568 1.00 81.06 78 LEU A CA 1
ATOM 589 C C . LEU A 1 78 ? 6.314 -4.849 -18.778 1.00 81.06 78 LEU A C 1
ATOM 591 O O . LEU A 1 78 ? 6.438 -4.232 -19.838 1.00 81.06 78 LEU A O 1
ATOM 595 N N . LYS A 1 79 ? 7.215 -4.721 -17.792 1.00 78.69 79 LYS A N 1
ATOM 596 C CA . LYS A 1 79 ? 8.355 -3.782 -17.785 1.00 78.69 79 LYS A CA 1
ATOM 597 C C . LYS A 1 79 ? 7.934 -2.327 -18.027 1.00 78.69 79 LYS A C 1
ATOM 599 O O . LYS A 1 79 ? 8.715 -1.519 -18.548 1.00 78.69 79 LYS A O 1
ATOM 604 N N . HIS A 1 80 ? 6.707 -1.985 -17.649 1.00 70.75 80 HIS A N 1
ATOM 605 C CA . HIS A 1 80 ? 6.218 -0.622 -17.666 1.00 70.75 80 HIS A CA 1
ATOM 606 C C . HIS A 1 80 ? 6.872 0.183 -16.536 1.00 70.75 80 HIS A C 1
ATOM 608 O O . HIS A 1 80 ? 7.059 -0.312 -15.415 1.00 70.75 80 HIS A O 1
ATOM 614 N N . PRO A 1 81 ? 7.249 1.444 -16.808 1.00 65.75 81 PRO A N 1
ATOM 615 C CA . PRO A 1 81 ? 7.685 2.330 -15.743 1.00 65.75 81 PRO A CA 1
ATOM 616 C C . PRO A 1 81 ? 6.563 2.477 -14.719 1.00 65.75 81 PRO A C 1
ATOM 618 O O . PRO A 1 81 ? 5.389 2.458 -15.085 1.00 65.75 81 PRO A O 1
ATOM 621 N N . ALA A 1 82 ? 6.928 2.665 -13.448 1.00 63.41 82 ALA A N 1
ATOM 622 C CA . ALA A 1 82 ? 5.951 3.054 -12.440 1.00 63.41 82 ALA A CA 1
ATOM 623 C C . ALA A 1 82 ? 5.142 4.244 -12.966 1.00 63.41 82 ALA A C 1
ATOM 625 O O . ALA A 1 82 ? 5.716 5.160 -13.566 1.00 63.41 82 ALA A O 1
ATOM 626 N N . HIS A 1 83 ? 3.831 4.259 -12.725 1.00 63.75 83 HIS A N 1
ATOM 627 C CA . HIS A 1 83 ? 2.956 5.394 -13.042 1.00 63.75 83 HIS A CA 1
ATOM 628 C C . HIS A 1 83 ? 3.269 6.652 -12.189 1.00 63.75 83 HIS A C 1
ATOM 630 O O . HIS A 1 83 ? 2.377 7.409 -11.817 1.00 63.75 83 HIS A O 1
ATOM 636 N N . SER A 1 84 ? 4.540 6.925 -11.880 1.00 56.19 84 SER A N 1
ATOM 637 C CA . SER A 1 84 ? 5.006 8.236 -11.445 1.00 56.19 84 SER A CA 1
ATOM 638 C C . SER A 1 84 ? 5.459 9.027 -12.675 1.00 56.19 84 SER A C 1
ATOM 640 O O . SER A 1 84 ? 6.165 8.512 -13.544 1.00 56.19 84 SER A O 1
ATOM 642 N N . ARG A 1 85 ? 5.055 10.302 -12.772 1.00 55.06 85 ARG A N 1
ATOM 643 C CA . ARG A 1 85 ? 5.452 11.197 -13.880 1.00 55.06 85 ARG A CA 1
ATOM 644 C C . ARG A 1 85 ? 6.966 11.192 -14.117 1.00 55.06 85 ARG A C 1
ATOM 646 O O . ARG A 1 85 ? 7.387 11.196 -15.268 1.00 55.06 85 ARG A O 1
ATOM 653 N N . ALA A 1 86 ? 7.757 11.128 -13.046 1.00 55.69 86 ALA A N 1
ATOM 654 C CA . ALA A 1 86 ? 9.212 11.062 -13.121 1.00 55.69 86 ALA A CA 1
ATOM 655 C C . ALA A 1 86 ? 9.708 9.732 -13.716 1.00 55.69 86 ALA A C 1
ATOM 657 O O . ALA A 1 86 ? 10.545 9.745 -14.613 1.00 55.69 86 ALA A O 1
ATOM 658 N N . ALA A 1 87 ? 9.160 8.585 -13.295 1.00 54.16 87 ALA A N 1
ATOM 659 C CA . ALA A 1 87 ? 9.553 7.285 -13.842 1.00 54.16 87 ALA A CA 1
ATOM 660 C C . ALA A 1 87 ? 9.132 7.123 -15.311 1.00 54.16 87 ALA A C 1
ATOM 662 O O . ALA A 1 87 ? 9.901 6.584 -16.112 1.00 54.16 87 ALA A O 1
ATOM 663 N N . LEU A 1 88 ? 7.958 7.646 -15.684 1.00 57.78 88 LEU A N 1
ATOM 664 C CA . LEU A 1 88 ? 7.508 7.719 -17.073 1.00 57.78 88 LEU A CA 1
ATOM 665 C C . LEU A 1 88 ? 8.436 8.611 -17.913 1.00 57.78 88 LEU A C 1
ATOM 667 O O . LEU A 1 88 ? 8.865 8.184 -18.983 1.00 57.78 88 LEU A O 1
ATOM 671 N N . GLN A 1 89 ? 8.816 9.792 -17.411 1.00 62.06 89 GLN A N 1
ATOM 672 C CA . GLN A 1 89 ? 9.788 10.675 -18.069 1.00 62.06 89 GLN A CA 1
ATOM 673 C C . GLN A 1 89 ? 11.145 9.993 -18.257 1.00 62.06 89 GLN A C 1
ATOM 675 O O . GLN A 1 89 ? 11.658 9.954 -19.373 1.00 62.06 89 GLN A O 1
ATOM 680 N N . SER A 1 90 ? 11.716 9.399 -17.207 1.00 61.88 90 SER A N 1
ATOM 681 C CA . SER A 1 90 ? 13.009 8.710 -17.296 1.00 61.88 90 SER A CA 1
ATOM 682 C C . SER A 1 90 ? 12.962 7.485 -18.216 1.00 61.88 90 SER A C 1
ATOM 684 O O . SER A 1 90 ? 13.968 7.112 -18.820 1.00 61.88 90 SER A O 1
ATOM 686 N N . TYR A 1 91 ? 11.815 6.818 -18.339 1.00 63.50 91 TYR A N 1
ATOM 687 C CA . TYR A 1 91 ? 11.627 5.730 -19.299 1.00 63.50 91 TYR A CA 1
ATOM 688 C C . TYR A 1 91 ? 11.532 6.237 -20.741 1.00 63.50 91 TYR A C 1
ATOM 690 O O . TYR A 1 91 ? 12.233 5.720 -21.611 1.00 63.50 91 TYR A O 1
ATOM 698 N N . GLN A 1 92 ? 10.728 7.274 -20.989 1.00 70.44 92 GLN A N 1
ATOM 699 C CA . GLN A 1 92 ? 10.618 7.921 -22.299 1.00 70.44 92 GLN A CA 1
ATOM 700 C C . GLN A 1 92 ? 11.973 8.470 -22.771 1.00 70.44 92 GLN A C 1
ATOM 702 O O . GLN A 1 92 ? 12.351 8.253 -23.920 1.00 70.44 92 GLN A O 1
ATOM 707 N N . GLN A 1 93 ? 12.750 9.090 -21.876 1.00 73.50 93 GLN A N 1
ATOM 708 C CA . GLN A 1 93 ? 14.113 9.553 -22.163 1.00 73.50 93 GLN A CA 1
ATOM 709 C C . GLN A 1 93 ? 15.052 8.397 -22.540 1.00 73.50 93 GLN A C 1
ATOM 711 O O . GLN A 1 93 ? 15.770 8.490 -23.533 1.00 73.50 93 GLN A O 1
ATOM 716 N N . ARG A 1 94 ? 15.017 7.271 -21.810 1.00 71.00 94 ARG A N 1
ATOM 717 C CA . ARG A 1 94 ? 15.817 6.075 -22.143 1.00 71.00 94 ARG A CA 1
ATOM 718 C C . ARG A 1 94 ? 15.417 5.449 -23.482 1.00 71.00 94 ARG A C 1
ATOM 720 O O . ARG A 1 94 ? 16.284 4.976 -24.213 1.00 71.00 94 ARG A O 1
ATOM 727 N N . GLN A 1 95 ? 14.128 5.448 -23.820 1.00 69.62 95 GLN A N 1
ATOM 728 C CA . GLN A 1 95 ? 13.641 4.998 -25.127 1.00 69.62 95 GLN A CA 1
ATOM 729 C C . GLN A 1 95 ? 14.106 5.917 -26.267 1.00 69.62 95 GLN A C 1
ATOM 731 O O . GLN A 1 95 ? 14.557 5.423 -27.300 1.00 69.62 95 GLN A O 1
ATOM 736 N N . ALA A 1 96 ? 14.046 7.237 -26.070 1.00 68.31 96 ALA A N 1
ATOM 737 C CA . ALA A 1 96 ? 14.535 8.215 -27.041 1.00 68.31 96 ALA A CA 1
ATOM 738 C C . ALA A 1 96 ? 16.050 8.082 -27.275 1.00 68.31 96 ALA A C 1
ATOM 740 O O . ALA A 1 96 ? 16.489 8.044 -28.422 1.00 68.31 96 ALA A O 1
ATOM 741 N N . ALA A 1 97 ? 16.836 7.907 -26.206 1.00 66.19 97 ALA A N 1
ATOM 742 C CA . ALA A 1 97 ? 18.281 7.701 -26.299 1.00 66.19 97 ALA A CA 1
ATOM 743 C C . ALA A 1 97 ? 18.648 6.411 -27.057 1.00 66.19 97 ALA A C 1
ATOM 745 O O . ALA A 1 97 ? 19.549 6.416 -27.888 1.00 66.19 97 ALA A O 1
ATOM 746 N N . LYS A 1 98 ? 17.918 5.306 -26.843 1.00 66.31 98 LYS A N 1
ATOM 747 C CA . LYS A 1 98 ? 18.154 4.048 -27.578 1.00 66.31 98 LYS A CA 1
ATOM 748 C C . LYS A 1 98 ? 17.867 4.154 -29.079 1.00 66.31 98 LYS A C 1
ATOM 750 O O . LYS A 1 98 ? 18.559 3.510 -29.864 1.00 66.31 98 LYS A O 1
ATOM 755 N N . LYS A 1 99 ? 16.885 4.968 -29.483 1.00 60.22 99 LYS A N 1
ATOM 756 C CA . LYS A 1 99 ? 16.589 5.219 -30.904 1.00 60.22 99 LYS A CA 1
ATOM 757 C C . LYS A 1 99 ? 17.679 6.029 -31.613 1.00 60.22 99 LYS A C 1
ATOM 759 O O . LYS A 1 99 ? 17.842 5.864 -32.810 1.00 60.22 99 LYS A O 1
ATOM 764 N N . GLN A 1 100 ? 18.429 6.868 -30.898 1.00 58.41 100 GLN A N 1
ATOM 765 C CA . GLN A 1 100 ? 19.523 7.655 -31.487 1.00 58.41 100 GLN A CA 1
ATOM 766 C C . GLN A 1 100 ? 20.815 6.856 -31.687 1.00 58.41 100 GLN A C 1
ATOM 768 O O . GLN A 1 100 ? 21.604 7.199 -32.550 1.00 58.41 100 GLN A O 1
ATOM 77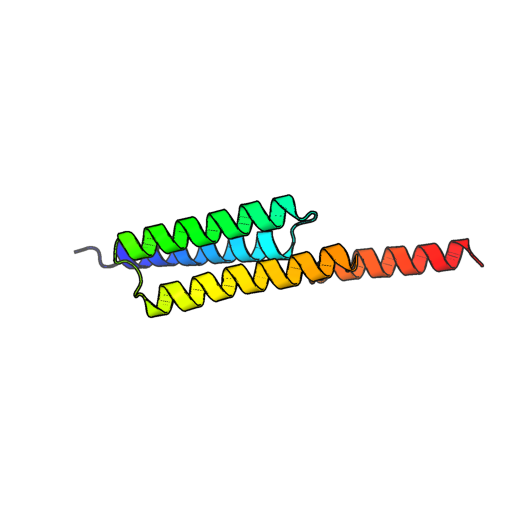3 N N . VAL A 1 101 ? 21.035 5.791 -30.913 1.00 54.09 101 VAL A N 1
ATOM 774 C CA . VAL A 1 101 ? 22.241 4.943 -31.028 1.00 54.09 101 VAL A CA 1
ATOM 775 C C . VAL A 1 101 ? 22.099 3.883 -32.134 1.00 54.09 101 VAL A C 1
ATOM 777 O O . VAL A 1 101 ? 23.062 3.216 -32.491 1.00 54.09 101 VAL A O 1
ATOM 780 N N . THR A 1 102 ? 20.890 3.703 -32.670 1.00 51.00 102 THR A N 1
ATOM 781 C CA . THR A 1 102 ? 20.575 2.717 -33.719 1.00 51.00 102 THR A CA 1
ATOM 782 C C . THR A 1 102 ? 20.332 3.341 -35.099 1.00 51.00 102 THR A C 1
ATOM 784 O O . THR A 1 102 ? 19.951 2.617 -36.017 1.00 51.00 102 THR A O 1
ATOM 787 N N . ALA A 1 103 ? 20.559 4.651 -35.247 1.00 46.12 103 ALA A N 1
ATOM 788 C CA . ALA A 1 103 ? 20.523 5.398 -36.506 1.00 46.12 103 ALA A CA 1
ATOM 789 C C . ALA A 1 103 ? 21.938 5.853 -36.880 1.00 46.12 103 ALA A C 1
ATOM 791 O O . ALA A 1 103 ? 22.234 5.874 -38.093 1.00 46.12 103 ALA A O 1
#

Nearest PDB structures (foldseek):
  8cwo-assembly1_T  TM=7.402E-01  e=2.777E-01  Cutibacterium acnes
  7n30-assembly1_ST  TM=7.691E-01  e=4.204E-01  Escherichia coli K-12
  7y7e-assembly1_T  TM=7.716E-01  e=4.461E-01  Escherichia coli
  7m4u-assembly1_t  TM=7.907E-01  e=6.754E-01  Acinetobacter baumannii AB0057
  6yt9-assembly1_u  TM=6.569E-01  e=7.604E-01  Acinetobacter baumannii